Protein AF-A0A142K0N9-F1 (afdb_monomer)

Solvent-accessible surface area (backbone atoms only — not comparable to full-atom values): 7739 Å² total; per-residue (Å²): 98,80,52,58,72,40,58,46,48,75,45,64,72,46,65,74,46,76,48,66,59,37,37,38,30,47,18,29,58,30,83,51,42,83,41,75,79,49,100,89,43,68,45,81,41,68,66,41,74,4,22,41,33,39,35,34,43,23,35,47,34,38,40,32,49,30,38,40,33,43,34,62,45,34,42,38,35,37,26,71,43,26,24,55,34,39,42,28,51,25,39,39,32,45,34,55,46,38,29,43,33,42,88,54,97,81,51,72,62,20,47,71,15,32,38,37,41,31,50,26,38,38,32,59,63,28,28,33,25,68,44,25,39,28,40,33,48,74,48,77,44,77,55,48,76,74,45,60,74,74,41,52,68,49,68,53,70,103

InterPro domains:
  IPR002022 Pectate lyase [PF00544] (8-153)
  IPR002022 Pectate lyase [SM00656] (1-157)
  IPR011050 Pectin lyase fold/virulence factor [SSF51126] (6-157)
  IPR012334 Pectin lyase fold [G3DSA:2.160.20.10] (1-157)
  IPR018082 AmbAllergen [PR00807] (49-70)
  IPR018082 AmbAllergen [PR00807] (129-148)
  IPR018082 AmbAllergen [PR00807] (151-158)
  IPR045032 Pectin lyase family [PTHR31683] (1-156)

Structure (mmCIF, N/CA/C/O backbone):
data_AF-A0A142K0N9-F1
#
_entry.id   AF-A0A142K0N9-F1
#
loop_
_atom_site.group_PDB
_atom_site.id
_atom_site.type_symbol
_atom_site.label_atom_id
_atom_site.label_alt_i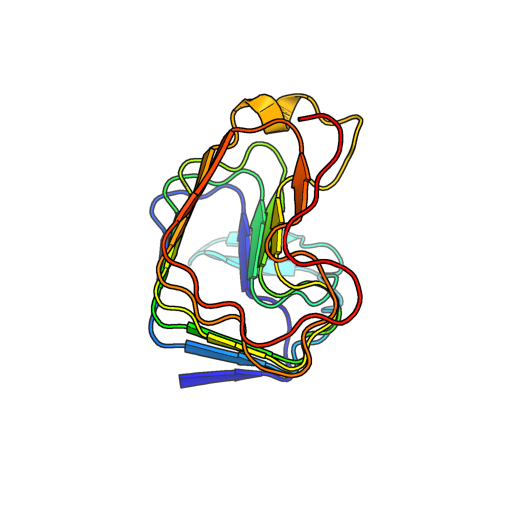d
_atom_site.label_comp_id
_atom_site.label_asym_id
_atom_site.label_entity_id
_atom_site.label_seq_id
_atom_site.pdbx_PDB_ins_code
_atom_site.Cartn_x
_atom_site.Cartn_y
_atom_site.Cartn_z
_atom_site.occupancy
_atom_site.B_iso_or_equiv
_atom_site.auth_seq_id
_atom_site.auth_comp_id
_atom_site.auth_asym_id
_atom_site.auth_atom_id
_atom_site.pdbx_PDB_model_num
ATOM 1 N N . VAL A 1 1 ? -11.331 -15.737 2.247 1.00 93.75 1 VAL A N 1
ATOM 2 C CA . VAL A 1 1 ? -12.390 -15.038 1.467 1.00 93.75 1 VAL A CA 1
ATOM 3 C C . VAL A 1 1 ? -11.737 -14.333 0.285 1.00 93.75 1 VAL A C 1
ATOM 5 O O . VAL A 1 1 ? -10.622 -13.855 0.459 1.00 93.75 1 VAL A O 1
ATOM 8 N N . HIS A 1 2 ? -12.381 -14.304 -0.888 1.00 97.88 2 HIS A N 1
ATOM 9 C CA . HIS A 1 2 ? -11.864 -13.620 -2.081 1.00 97.88 2 HIS A CA 1
ATOM 10 C C . HIS A 1 2 ? -12.636 -12.327 -2.347 1.00 97.88 2 HIS A C 1
ATOM 12 O O . HIS A 1 2 ? -13.864 -12.347 -2.361 1.00 97.88 2 HIS A O 1
ATOM 18 N N . ILE A 1 3 ? -11.912 -11.237 -2.591 1.00 98.19 3 ILE A N 1
ATOM 19 C CA . ILE A 1 3 ? -12.444 -9.968 -3.091 1.00 98.19 3 ILE A CA 1
ATOM 20 C C . ILE A 1 3 ? -11.820 -9.751 -4.469 1.00 98.19 3 ILE A C 1
ATOM 22 O O . ILE A 1 3 ? -10.606 -9.576 -4.576 1.00 98.19 3 ILE A O 1
ATOM 26 N N . ALA A 1 4 ? -12.630 -9.850 -5.524 1.00 98.12 4 ALA A N 1
ATOM 27 C CA . ALA A 1 4 ? -12.131 -9.849 -6.894 1.00 98.12 4 ALA A CA 1
ATOM 28 C C . ALA A 1 4 ? -13.164 -9.369 -7.914 1.00 98.12 4 ALA A C 1
ATOM 30 O O . ALA A 1 4 ? -14.366 -9.423 -7.653 1.00 98.12 4 ALA A O 1
ATOM 31 N N . PHE A 1 5 ? -12.685 -8.927 -9.082 1.00 97.69 5 PHE A N 1
ATOM 32 C CA . PHE A 1 5 ? -13.477 -8.513 -10.255 1.00 97.69 5 PHE A CA 1
ATOM 33 C C . PHE A 1 5 ? -14.421 -7.314 -10.050 1.00 97.69 5 PHE A C 1
ATOM 35 O O . PHE A 1 5 ? -15.088 -6.893 -10.994 1.00 97.69 5 PHE A O 1
ATOM 42 N N . GLY A 1 6 ? -14.467 -6.761 -8.837 1.00 95.00 6 GLY A N 1
ATOM 43 C CA . GLY A 1 6 ? -15.177 -5.537 -8.480 1.00 95.00 6 GLY A CA 1
ATOM 44 C C . GLY A 1 6 ? -14.224 -4.365 -8.251 1.00 95.00 6 GLY A C 1
ATOM 45 O O . GLY A 1 6 ? -13.072 -4.398 -8.679 1.00 95.00 6 GLY A O 1
ATOM 46 N N . CYS A 1 7 ? -14.726 -3.337 -7.570 1.00 94.56 7 CYS A N 1
ATOM 47 C CA . CYS A 1 7 ? -13.975 -2.131 -7.225 1.00 94.56 7 CYS A CA 1
ATOM 48 C C . CYS A 1 7 ? -13.042 -2.348 -6.020 1.00 94.56 7 CYS A C 1
ATOM 50 O O . CYS A 1 7 ? -13.155 -3.341 -5.299 1.00 94.56 7 CYS A O 1
ATOM 52 N N . GLN A 1 8 ? -12.160 -1.376 -5.789 1.00 96.06 8 GLN A N 1
ATOM 53 C CA . GLN A 1 8 ? -11.230 -1.354 -4.658 1.00 96.06 8 GLN A CA 1
ATOM 54 C C . GLN A 1 8 ? -11.913 -1.271 -3.291 1.00 96.06 8 GLN A C 1
ATOM 56 O O . GLN A 1 8 ? -13.039 -0.782 -3.164 1.00 96.06 8 GLN A O 1
ATOM 61 N N . ILE A 1 9 ? -11.190 -1.689 -2.251 1.00 97.50 9 ILE A N 1
ATOM 62 C CA . ILE A 1 9 ? -11.543 -1.377 -0.864 1.00 97.50 9 ILE A CA 1
ATOM 63 C C . ILE A 1 9 ? -11.045 0.039 -0.557 1.00 97.50 9 ILE A C 1
ATOM 65 O O . ILE A 1 9 ? -9.850 0.311 -0.662 1.00 97.50 9 ILE A O 1
ATOM 69 N N . SER A 1 10 ? -11.947 0.935 -0.156 1.00 96.75 10 SER A N 1
ATOM 70 C CA . SER A 1 10 ? -11.607 2.314 0.214 1.00 96.75 10 SER A CA 1
ATOM 71 C C . SER A 1 10 ? -11.743 2.534 1.719 1.00 96.75 10 SER A C 1
ATOM 73 O O . SER A 1 10 ? -12.825 2.375 2.283 1.00 96.75 10 SER A O 1
ATOM 75 N N . ILE A 1 11 ? -10.650 2.952 2.352 1.00 97.62 11 ILE A N 1
ATOM 76 C CA . ILE A 1 11 ? -10.573 3.413 3.738 1.00 97.62 11 ILE A CA 1
ATOM 77 C C . ILE A 1 11 ? -10.370 4.926 3.676 1.00 97.62 11 ILE A C 1
ATOM 79 O O . ILE A 1 11 ? -9.274 5.388 3.372 1.00 97.62 11 ILE A O 1
ATOM 83 N N . GLN A 1 12 ? -11.427 5.705 3.899 1.00 96.00 12 GLN A N 1
ATOM 84 C CA . GLN A 1 12 ? -11.380 7.152 3.688 1.00 96.00 12 GLN A CA 1
ATOM 85 C C . GLN A 1 12 ? -11.949 7.924 4.878 1.00 96.00 12 GLN A C 1
ATOM 87 O O . GLN A 1 12 ? -13.123 7.756 5.205 1.00 96.00 12 GLN A O 1
ATOM 92 N N . PHE A 1 13 ? -11.133 8.809 5.461 1.00 96.31 13 PHE A N 1
ATOM 93 C CA . PHE A 1 13 ? -11.460 9.637 6.631 1.00 96.31 13 PHE A CA 1
ATOM 94 C C . PHE A 1 13 ? -11.962 8.835 7.839 1.00 96.31 13 PHE A C 1
ATOM 96 O O . PHE A 1 13 ? -12.922 9.221 8.508 1.00 96.31 13 PHE A O 1
ATOM 103 N N . VAL A 1 14 ? -11.331 7.691 8.099 1.00 97.12 14 VAL A N 1
ATOM 104 C CA . VAL A 1 14 ? -11.670 6.803 9.217 1.00 97.12 14 VAL A CA 1
ATOM 105 C C . VAL A 1 14 ? -10.420 6.412 9.995 1.00 97.12 14 VAL A C 1
ATOM 107 O O . VAL A 1 14 ? -9.294 6.658 9.569 1.00 97.12 14 VAL A O 1
ATOM 110 N N . GLN A 1 15 ? -10.626 5.790 11.150 1.00 98.56 15 GLN A N 1
ATOM 111 C CA . GLN A 1 15 ? -9.551 5.285 11.991 1.00 98.56 15 GLN A CA 1
ATOM 112 C C . GLN A 1 15 ? -9.909 3.926 12.593 1.00 98.56 15 GLN A C 1
ATOM 114 O O . GLN A 1 15 ? -11.091 3.580 12.662 1.00 98.56 15 GLN A O 1
ATOM 119 N N . ASN A 1 16 ? -8.902 3.199 13.078 1.00 98.62 16 ASN A N 1
ATOM 120 C CA . ASN A 1 16 ? -9.042 1.911 13.768 1.00 98.62 16 ASN A CA 1
ATOM 121 C C . ASN A 1 16 ? -9.610 0.803 12.864 1.00 98.62 16 ASN A C 1
ATOM 123 O O . ASN A 1 16 ? -10.654 0.213 13.156 1.00 98.62 16 ASN A O 1
ATOM 127 N N . VAL A 1 17 ? -8.928 0.519 11.753 1.00 98.81 17 VAL A N 1
ATOM 128 C CA . VAL A 1 17 ? -9.362 -0.498 10.780 1.00 98.81 17 VAL A CA 1
ATOM 129 C C . VAL A 1 17 ? -8.357 -1.639 10.711 1.00 98.81 17 VAL A C 1
ATOM 131 O O . VAL A 1 17 ? -7.160 -1.416 10.549 1.00 98.81 17 VAL A O 1
ATOM 134 N N . ILE A 1 18 ? -8.860 -2.875 10.765 1.00 98.88 18 ILE A N 1
ATOM 135 C CA . ILE A 1 18 ? -8.073 -4.087 10.521 1.00 98.88 18 ILE A CA 1
ATOM 136 C C . ILE A 1 18 ? -8.615 -4.778 9.269 1.00 98.88 18 ILE A C 1
ATOM 138 O O . ILE A 1 18 ? -9.808 -5.079 9.192 1.00 98.88 18 ILE A O 1
ATOM 142 N N . ILE A 1 19 ? -7.740 -5.064 8.306 1.00 98.75 19 ILE A N 1
ATOM 143 C CA . ILE A 1 19 ? -8.026 -5.939 7.165 1.00 98.75 19 ILE A CA 1
ATOM 144 C C . ILE A 1 19 ? -7.139 -7.171 7.295 1.00 98.75 19 ILE A C 1
ATOM 146 O O . ILE A 1 19 ? -5.917 -7.063 7.238 1.00 98.75 19 ILE A O 1
ATOM 150 N N . HIS A 1 20 ? -7.754 -8.343 7.464 1.00 98.75 20 HIS A N 1
ATOM 151 C CA . HIS A 1 20 ? -7.017 -9.571 7.740 1.00 98.75 20 HIS A CA 1
ATOM 152 C C . HIS A 1 20 ? -7.574 -10.797 7.006 1.00 98.75 20 HIS A C 1
ATOM 154 O O . HIS A 1 20 ? -8.789 -10.962 6.887 1.00 98.75 20 HIS A O 1
ATOM 160 N N . GLY A 1 21 ? -6.681 -11.679 6.541 1.00 98.44 21 GLY A N 1
ATOM 161 C CA . GLY A 1 21 ? -7.046 -13.002 6.013 1.00 98.44 21 GLY A CA 1
ATOM 162 C C . GLY A 1 21 ? -7.797 -12.984 4.673 1.00 98.44 21 GLY A C 1
ATOM 163 O O . GLY A 1 21 ? -8.590 -13.890 4.381 1.00 98.44 21 GLY A O 1
ATOM 164 N N . LEU A 1 22 ? -7.596 -11.940 3.859 1.00 98.69 22 LEU A N 1
ATOM 165 C CA . LEU A 1 22 ? -8.261 -11.779 2.563 1.00 98.69 22 LEU A CA 1
ATOM 166 C C . LEU A 1 22 ? -7.349 -12.140 1.387 1.00 98.69 22 LEU A C 1
ATOM 168 O O . LEU A 1 22 ? -6.148 -11.875 1.393 1.00 98.69 22 LEU A O 1
ATOM 172 N N . HIS A 1 23 ? -7.954 -12.682 0.329 1.00 98.81 23 HIS A N 1
ATOM 173 C CA . HIS A 1 23 ? -7.342 -12.780 -0.993 1.00 98.81 23 HIS A CA 1
ATOM 174 C C . HIS A 1 23 ? -7.931 -11.681 -1.884 1.00 98.81 23 HIS A C 1
ATOM 176 O O . HIS A 1 23 ? -9.102 -11.764 -2.255 1.00 98.81 23 HIS A O 1
ATOM 182 N N . ILE A 1 24 ? -7.145 -10.660 -2.222 1.00 98.88 24 ILE A N 1
ATOM 183 C CA . ILE A 1 24 ? -7.591 -9.501 -3.012 1.00 98.88 24 ILE A CA 1
ATOM 184 C C . ILE A 1 24 ? -6.907 -9.553 -4.375 1.00 98.88 24 ILE A C 1
ATOM 186 O O . ILE A 1 24 ? -5.679 -9.524 -4.457 1.00 98.88 24 ILE A O 1
ATOM 190 N N . HIS A 1 25 ? -7.673 -9.694 -5.455 1.00 98.75 25 HIS A N 1
ATOM 191 C CA . HIS A 1 25 ? -7.075 -9.827 -6.781 1.00 98.75 25 HIS A CA 1
ATOM 192 C C . HIS A 1 25 ? -8.009 -9.461 -7.921 1.00 98.75 25 HIS A C 1
ATOM 194 O O . HIS A 1 25 ? -9.220 -9.492 -7.764 1.00 98.75 25 HIS A O 1
ATOM 200 N N . ASP A 1 26 ? -7.454 -9.165 -9.096 1.00 98.69 26 ASP A N 1
ATOM 201 C CA . ASP A 1 26 ? -8.245 -8.869 -10.298 1.00 98.69 26 ASP A CA 1
ATOM 202 C C . ASP A 1 26 ? -9.228 -7.701 -10.098 1.00 98.69 26 ASP A C 1
ATOM 204 O O . ASP A 1 26 ? -10.286 -7.659 -10.732 1.00 98.69 26 ASP A O 1
ATOM 208 N N . ILE A 1 27 ? -8.883 -6.761 -9.212 1.00 98.56 27 ILE A N 1
ATOM 209 C CA . ILE A 1 27 ? -9.669 -5.553 -8.955 1.00 98.56 27 ILE A CA 1
ATOM 210 C C . ILE A 1 27 ? -9.685 -4.673 -10.202 1.00 98.56 27 ILE A C 1
ATOM 212 O O . ILE A 1 27 ? -8.722 -4.637 -10.973 1.00 98.56 27 ILE A O 1
ATOM 216 N N . LYS A 1 28 ? -10.820 -4.013 -10.432 1.00 98.06 28 LYS A N 1
ATOM 217 C CA . LYS A 1 28 ? -11.086 -3.173 -11.597 1.00 98.06 28 LYS A CA 1
ATOM 218 C C . LYS A 1 28 ? -11.442 -1.746 -11.171 1.00 98.06 28 LYS A C 1
ATOM 220 O O . LYS A 1 28 ? -11.954 -1.554 -10.066 1.00 98.06 28 LYS A O 1
ATOM 225 N N . PRO A 1 29 ? -11.225 -0.751 -12.049 1.00 97.31 29 PRO A N 1
ATOM 226 C CA . PRO A 1 29 ? -11.686 0.610 -11.808 1.00 97.31 29 PRO A CA 1
ATOM 227 C C . PRO A 1 29 ? -13.208 0.643 -11.628 1.00 97.31 29 PRO A C 1
ATOM 229 O O . PRO A 1 29 ? -13.948 0.072 -12.434 1.00 97.31 29 PRO A O 1
ATOM 232 N N . GLY A 1 30 ? -13.683 1.330 -10.593 1.00 94.75 30 GLY A N 1
ATOM 233 C CA . GLY A 1 30 ? -15.104 1.569 -10.359 1.00 94.75 30 GLY A CA 1
ATOM 234 C C . GLY A 1 30 ? -15.542 2.922 -10.902 1.00 94.75 30 GLY A C 1
ATOM 235 O O . GLY A 1 30 ? -14.830 3.903 -10.737 1.00 94.75 30 GLY A O 1
ATOM 236 N N . ASN A 1 31 ? -16.738 3.024 -11.486 1.00 94.69 31 ASN A N 1
ATOM 237 C CA . ASN A 1 31 ? -17.245 4.297 -12.030 1.00 94.69 31 ASN A CA 1
ATOM 238 C C . ASN A 1 31 ? -17.599 5.352 -10.959 1.00 94.69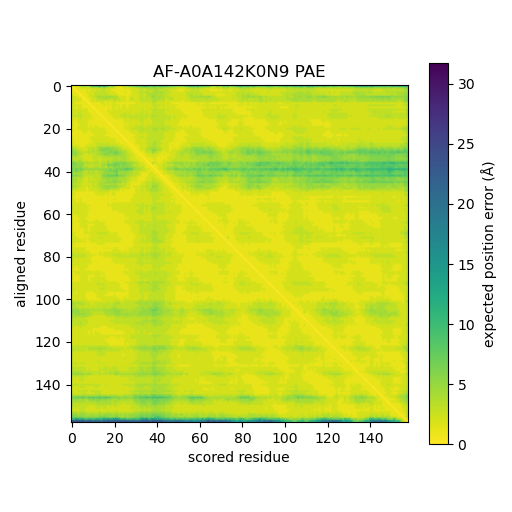 31 ASN A C 1
ATOM 240 O O . ASN A 1 31 ? -17.870 6.499 -11.308 1.00 94.69 31 ASN A O 1
ATOM 244 N N . GLY A 1 32 ? -17.603 4.981 -9.676 1.00 93.00 32 GLY A N 1
ATOM 245 C CA . GLY A 1 32 ? -18.066 5.846 -8.592 1.00 93.00 32 GLY A CA 1
ATOM 246 C C . GLY A 1 32 ? -19.590 6.014 -8.587 1.00 93.00 32 GLY A C 1
ATOM 247 O O . GLY A 1 32 ? -20.328 5.142 -9.048 1.00 93.00 32 GLY A O 1
ATOM 248 N N . GLY A 1 33 ? -20.059 7.138 -8.050 1.00 94.50 33 GLY A N 1
ATOM 249 C CA . GLY A 1 33 ? -21.472 7.483 -7.903 1.00 94.50 33 GLY A CA 1
ATOM 250 C C . GLY A 1 33 ? -21.903 7.613 -6.442 1.00 94.50 33 GLY A C 1
ATOM 251 O O . GLY A 1 33 ? -21.079 7.762 -5.541 1.00 94.50 33 GLY A O 1
ATOM 252 N N . MET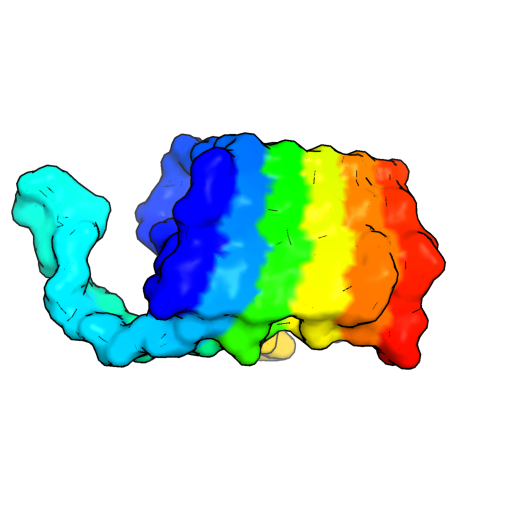 A 1 34 ? -23.216 7.572 -6.205 1.00 95.88 34 MET A N 1
ATOM 253 C CA . MET A 1 34 ? -23.769 7.577 -4.849 1.00 95.88 34 MET A CA 1
ATOM 254 C C . MET A 1 34 ? -23.608 6.193 -4.222 1.00 95.88 34 MET A C 1
ATOM 256 O O . MET A 1 34 ? -24.304 5.250 -4.596 1.00 95.88 34 MET A O 1
ATOM 260 N N . ILE A 1 35 ? -22.691 6.077 -3.264 1.00 94.25 35 ILE A N 1
ATOM 261 C CA . ILE A 1 35 ? -22.353 4.820 -2.598 1.00 94.25 35 ILE A CA 1
ATOM 262 C C . ILE A 1 35 ? -22.700 4.938 -1.120 1.00 94.25 35 ILE A C 1
ATOM 264 O O . ILE A 1 35 ? -22.379 5.925 -0.458 1.00 94.25 35 ILE A O 1
ATOM 268 N N . ARG A 1 36 ? -23.365 3.911 -0.593 1.00 93.75 36 ARG A N 1
ATOM 269 C CA . ARG A 1 36 ? -23.646 3.814 0.836 1.00 93.75 36 ARG A CA 1
ATOM 270 C C . ARG A 1 36 ? -22.342 3.577 1.591 1.00 93.75 36 ARG A C 1
ATOM 272 O O . ARG A 1 36 ? -21.720 2.539 1.397 1.00 93.75 36 ARG A O 1
ATOM 279 N N . ASP A 1 37 ? -21.957 4.504 2.456 1.00 89.31 37 ASP A N 1
ATOM 280 C CA . ASP A 1 37 ? -20.734 4.404 3.268 1.00 89.31 37 ASP A CA 1
ATOM 281 C C . ASP A 1 37 ? -21.023 4.206 4.766 1.00 89.31 37 ASP A C 1
ATOM 283 O O . ASP A 1 37 ? -20.118 3.914 5.542 1.00 89.31 37 ASP A O 1
ATOM 287 N N . SER A 1 38 ? -22.292 4.284 5.182 1.00 89.56 38 SER A N 1
ATOM 288 C CA . SER A 1 38 ? -22.729 3.880 6.518 1.00 89.56 38 SER A CA 1
ATOM 289 C C . SER A 1 38 ? -24.170 3.364 6.521 1.00 89.56 38 SER A C 1
ATOM 291 O O . SER A 1 38 ? -24.890 3.386 5.519 1.00 89.56 38 SER A O 1
ATOM 293 N N . LEU A 1 39 ? -24.657 2.927 7.685 1.00 92.81 39 LEU A N 1
ATOM 294 C CA . LEU A 1 39 ? -26.036 2.462 7.833 1.00 92.81 39 LEU A CA 1
ATOM 295 C C . LEU A 1 39 ? -27.086 3.520 7.463 1.00 92.81 39 LEU A C 1
ATOM 297 O O . LEU A 1 39 ? -28.219 3.143 7.177 1.00 92.81 39 LEU A O 1
ATOM 301 N N . ARG A 1 40 ? -26.754 4.813 7.458 1.00 94.25 40 ARG A N 1
ATOM 302 C CA . ARG A 1 40 ? -27.733 5.885 7.208 1.00 94.25 40 ARG A CA 1
ATOM 303 C C . ARG A 1 40 ? -27.271 6.938 6.205 1.00 94.25 40 ARG A C 1
ATOM 305 O O . ARG A 1 40 ? -27.999 7.899 5.989 1.00 94.25 40 ARG A O 1
ATOM 312 N N . HIS A 1 41 ? -26.101 6.768 5.597 1.00 93.25 41 HIS A N 1
ATOM 313 C CA . HIS A 1 41 ? -25.508 7.775 4.724 1.00 93.25 41 HIS A CA 1
ATOM 314 C C . HIS A 1 41 ? -25.077 7.182 3.381 1.00 93.25 41 HIS A C 1
ATOM 316 O O . HIS A 1 41 ? -24.595 6.048 3.306 1.00 93.25 41 HIS A O 1
ATOM 322 N N . TYR A 1 42 ? -25.275 7.982 2.333 1.00 94.88 42 TYR A N 1
ATOM 323 C CA . TYR A 1 42 ? -24.725 7.771 1.003 1.00 94.88 42 TYR A CA 1
ATOM 324 C C . TYR A 1 42 ? -23.824 8.957 0.683 1.00 94.88 42 TYR A C 1
ATOM 326 O O . TYR A 1 42 ? -24.289 10.095 0.663 1.00 94.88 42 TYR A O 1
ATOM 334 N N . GLY A 1 43 ? -22.557 8.678 0.415 1.00 91.94 43 GLY A N 1
ATOM 335 C CA . GLY A 1 43 ? -21.595 9.661 -0.055 1.00 91.94 43 GLY A CA 1
ATOM 336 C C . GLY A 1 43 ? -21.423 9.561 -1.564 1.00 91.94 43 GLY A C 1
ATOM 337 O O . GLY A 1 43 ? -21.476 8.470 -2.139 1.00 91.94 43 GLY A O 1
ATOM 338 N N . PHE A 1 44 ? -21.184 10.696 -2.214 1.00 93.31 44 PHE A N 1
ATOM 339 C CA . PHE A 1 44 ? -20.687 10.680 -3.583 1.00 93.31 44 PHE A CA 1
ATOM 340 C C . PHE A 1 44 ? -19.222 10.230 -3.581 1.00 93.31 44 PHE A C 1
ATOM 342 O O . PHE A 1 44 ? -18.401 10.784 -2.849 1.00 93.31 44 PHE A O 1
ATOM 349 N N . ARG A 1 45 ? -18.890 9.232 -4.402 1.00 92.88 45 ARG A N 1
ATOM 350 C CA . ARG A 1 45 ? -17.519 8.762 -4.627 1.00 92.88 45 ARG A CA 1
ATOM 351 C C . ARG A 1 45 ? -17.158 8.957 -6.092 1.00 92.88 45 ARG A C 1
ATOM 353 O O . ARG A 1 45 ? -17.966 8.675 -6.975 1.00 92.88 45 ARG A O 1
ATOM 360 N N . THR A 1 46 ? -15.953 9.448 -6.352 1.00 92.75 46 THR A N 1
ATOM 361 C CA . THR A 1 46 ? -15.428 9.577 -7.715 1.00 92.75 46 THR A CA 1
ATOM 362 C C . THR A 1 46 ? -15.070 8.210 -8.292 1.00 92.75 46 THR A C 1
ATOM 364 O O . THR A 1 46 ? -15.152 7.185 -7.610 1.00 92.75 46 THR A O 1
ATOM 367 N N . LYS A 1 47 ? -14.672 8.199 -9.567 1.00 94.19 47 LYS A N 1
ATOM 368 C CA . LYS A 1 47 ? -14.070 7.022 -10.186 1.00 94.19 47 LYS A CA 1
ATOM 369 C C . LYS A 1 47 ? -12.890 6.544 -9.333 1.00 94.19 47 LYS A C 1
ATOM 371 O O . LYS A 1 47 ? -12.120 7.365 -8.842 1.00 94.19 47 LYS A O 1
ATOM 376 N N . SER A 1 48 ? -12.797 5.233 -9.164 1.00 94.56 48 SER A N 1
ATOM 377 C CA . SER A 1 48 ? -11.714 4.570 -8.452 1.00 94.56 48 SER A CA 1
ATOM 378 C C . SER A 1 48 ? -10.700 4.035 -9.468 1.00 94.56 48 SER A C 1
ATOM 380 O O . SER A 1 48 ? -11.104 3.568 -10.539 1.00 94.56 48 SER A O 1
ATOM 382 N N . ASP A 1 49 ? -9.409 4.090 -9.149 1.00 95.44 49 ASP A N 1
ATOM 383 C CA . ASP A 1 49 ? -8.333 3.682 -10.065 1.00 95.44 49 ASP A CA 1
ATOM 384 C C . ASP A 1 49 ? -8.219 2.155 -10.182 1.00 95.44 49 ASP A C 1
ATOM 386 O O . ASP A 1 49 ? -7.839 1.621 -11.224 1.00 95.44 49 ASP A O 1
ATOM 390 N N . GLY A 1 50 ? -8.709 1.437 -9.168 1.00 97.44 50 GLY A N 1
ATOM 391 C CA . GLY A 1 50 ? -8.754 -0.021 -9.137 1.00 97.44 50 GLY A CA 1
ATOM 392 C C . GLY A 1 50 ? -7.593 -0.636 -8.364 1.00 97.44 50 GLY A C 1
ATOM 393 O O . GLY A 1 50 ? -7.107 -1.707 -8.745 1.00 97.44 50 GLY A O 1
ATOM 394 N N . ASP A 1 51 ? -7.187 0.027 -7.281 1.00 98.38 51 ASP A N 1
ATOM 395 C CA . ASP A 1 51 ? -6.238 -0.507 -6.304 1.00 98.38 51 ASP A CA 1
ATOM 396 C C . ASP A 1 51 ? -6.806 -1.724 -5.572 1.00 98.38 51 ASP A C 1
ATOM 398 O O . ASP A 1 51 ? -8.016 -1.909 -5.493 1.00 98.38 51 ASP A O 1
ATOM 402 N N . GLY A 1 52 ? -5.969 -2.538 -4.939 1.00 98.56 52 GLY A N 1
ATOM 403 C CA . GLY A 1 52 ? -6.475 -3.526 -3.982 1.00 98.56 52 GLY A CA 1
ATOM 404 C C . GLY A 1 52 ? -7.148 -2.857 -2.774 1.00 98.56 52 GLY A C 1
ATOM 405 O O . GLY A 1 52 ? -8.328 -3.084 -2.484 1.00 98.56 52 GLY A O 1
ATOM 406 N N . ILE A 1 53 ? -6.382 -2.020 -2.074 1.00 98.81 53 ILE A N 1
ATOM 407 C CA . ILE A 1 53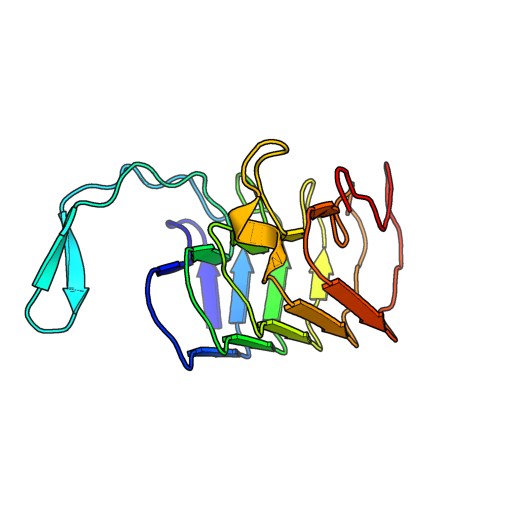 ? -6.791 -1.244 -0.901 1.00 98.81 53 ILE A CA 1
ATOM 408 C C . ILE A 1 53 ? -6.265 0.185 -1.065 1.00 98.81 53 ILE A C 1
ATOM 410 O O . ILE A 1 53 ? -5.076 0.383 -1.290 1.00 98.81 53 ILE A O 1
ATOM 414 N N . SER A 1 54 ? -7.132 1.181 -0.905 1.00 98.50 54 SER A N 1
ATOM 415 C CA . SER A 1 54 ? -6.752 2.596 -0.905 1.00 98.50 54 SER A CA 1
ATOM 416 C C . SER A 1 54 ? -7.099 3.245 0.430 1.00 98.50 54 SER A C 1
ATOM 418 O O . SER A 1 54 ? -8.237 3.151 0.898 1.00 98.50 54 SER A O 1
ATOM 420 N N . ILE A 1 55 ? -6.100 3.872 1.046 1.00 98.75 55 ILE A N 1
ATOM 421 C CA . ILE A 1 55 ? -6.140 4.528 2.351 1.00 98.75 55 ILE A CA 1
ATOM 422 C C . ILE A 1 55 ? -5.976 6.033 2.127 1.00 98.75 55 ILE A C 1
ATOM 424 O O . ILE A 1 55 ? -4.945 6.502 1.647 1.00 98.75 55 ILE A O 1
ATOM 428 N N . TYR A 1 56 ? -7.004 6.796 2.481 1.00 98.06 56 TYR A N 1
ATOM 429 C CA . TYR A 1 56 ? -7.085 8.230 2.228 1.00 98.06 56 TYR A CA 1
ATOM 430 C C . TYR A 1 56 ? -7.398 8.972 3.527 1.00 98.06 56 TYR A C 1
ATOM 432 O O . TYR A 1 56 ? -8.461 8.759 4.121 1.00 98.06 56 TYR A O 1
ATOM 440 N N . GLY A 1 57 ? -6.494 9.852 3.969 1.00 98.38 57 GLY A N 1
ATOM 441 C CA . GLY A 1 57 ? -6.645 10.648 5.194 1.00 98.38 57 GLY A CA 1
ATOM 442 C C . GLY A 1 57 ? -7.127 9.857 6.405 1.00 98.38 57 GLY A C 1
ATOM 443 O O . GLY A 1 57 ? -8.066 10.282 7.074 1.00 98.38 57 GLY A O 1
ATOM 444 N N . SER A 1 58 ? -6.552 8.673 6.625 1.00 98.69 58 SER A N 1
ATOM 445 C CA . SER A 1 58 ? -6.984 7.725 7.659 1.00 98.69 58 SER A CA 1
ATOM 446 C C . SER A 1 58 ? -5.827 7.321 8.578 1.00 98.69 58 SER A C 1
ATOM 448 O O . SER A 1 58 ? -4.666 7.362 8.167 1.00 98.69 58 SER A O 1
ATOM 450 N N . SER A 1 59 ? -6.131 6.924 9.818 1.00 98.81 59 SER A N 1
ATOM 451 C CA . SER A 1 59 ? -5.120 6.541 10.817 1.00 98.81 59 SER A CA 1
ATOM 452 C C . SER A 1 59 ? -5.395 5.196 11.482 1.00 98.81 59 SER A C 1
ATOM 454 O O . SER A 1 59 ? -6.513 4.690 11.443 1.00 98.81 59 SER A O 1
ATOM 456 N N . ASP A 1 60 ? -4.378 4.615 12.119 1.00 98.81 60 ASP A N 1
ATOM 457 C CA . ASP A 1 60 ? -4.513 3.398 12.932 1.00 98.81 60 ASP A CA 1
ATOM 458 C C . ASP A 1 60 ? -5.061 2.221 12.109 1.00 98.81 60 ASP A C 1
ATOM 460 O O . ASP A 1 60 ? -6.136 1.669 12.373 1.00 98.81 60 ASP A O 1
ATOM 464 N N . ILE A 1 61 ? -4.321 1.877 11.052 1.00 98.94 61 ILE A N 1
ATOM 465 C CA . ILE A 1 61 ? -4.706 0.861 10.070 1.00 98.94 61 ILE A CA 1
ATOM 466 C C . ILE A 1 61 ? -3.744 -0.323 10.141 1.00 98.94 61 ILE A C 1
ATOM 468 O O . ILE A 1 61 ? -2.526 -0.151 10.067 1.00 98.94 61 ILE A O 1
ATOM 472 N N . TRP A 1 62 ? -4.285 -1.537 10.215 1.00 98.94 62 TRP A N 1
ATOM 473 C CA . TRP A 1 62 ? -3.498 -2.766 10.171 1.00 98.94 62 TRP A CA 1
ATOM 474 C C . TRP A 1 62 ? -3.975 -3.683 9.045 1.00 98.94 62 TRP A C 1
ATOM 476 O O . TRP A 1 62 ? -5.113 -4.150 9.042 1.00 98.94 62 TRP A O 1
ATOM 486 N N . ILE A 1 63 ? -3.098 -3.935 8.077 1.00 98.94 63 ILE A N 1
ATOM 487 C CA . ILE A 1 63 ? -3.327 -4.882 6.985 1.00 98.94 63 ILE A CA 1
ATOM 488 C C . ILE A 1 63 ? -2.427 -6.086 7.232 1.00 98.94 63 ILE A C 1
ATOM 490 O O . ILE A 1 63 ? -1.205 -5.951 7.238 1.00 98.94 63 ILE A O 1
ATOM 494 N N . ASP A 1 64 ? -3.026 -7.254 7.452 1.00 98.94 64 ASP A N 1
ATOM 495 C CA . ASP A 1 64 ? -2.299 -8.418 7.952 1.00 98.94 64 ASP A CA 1
ATOM 496 C C . ASP A 1 64 ? -2.723 -9.735 7.294 1.00 98.94 64 ASP A C 1
ATOM 498 O O . ASP A 1 64 ? -3.901 -9.944 7.015 1.00 98.94 64 ASP A O 1
ATOM 502 N N . HIS A 1 65 ? -1.780 -10.646 7.033 1.00 98.81 65 HIS A N 1
ATOM 503 C CA . HIS A 1 65 ? -2.063 -11.969 6.441 1.00 98.81 65 HIS A CA 1
ATOM 504 C C . HIS A 1 65 ? -2.957 -11.923 5.185 1.00 98.81 65 HIS A C 1
ATOM 506 O O . HIS A 1 65 ? -3.805 -12.792 4.956 1.00 98.81 65 HIS A O 1
ATOM 512 N N . CYS A 1 66 ? -2.791 -10.895 4.354 1.00 98.88 66 CYS A N 1
ATOM 513 C CA . CYS A 1 66 ? -3.517 -10.767 3.097 1.00 98.88 66 CYS A CA 1
ATOM 514 C C . CYS A 1 66 ? -2.674 -11.287 1.929 1.00 98.88 66 CYS A C 1
ATOM 516 O O . CYS A 1 66 ? -1.453 -11.175 1.912 1.00 98.88 66 CYS A O 1
ATOM 518 N N . SER A 1 67 ? -3.327 -11.861 0.923 1.00 98.88 67 SER A N 1
ATOM 519 C CA . SER A 1 67 ? -2.693 -12.267 -0.334 1.00 98.88 67 SER A CA 1
ATOM 520 C C . SER A 1 67 ? -3.203 -11.390 -1.466 1.00 98.88 67 SER A C 1
ATOM 522 O O . SER A 1 67 ? -4.405 -11.388 -1.731 1.00 98.88 67 SER A O 1
ATOM 524 N N . MET A 1 68 ? -2.313 -10.673 -2.154 1.00 98.81 68 MET A N 1
ATOM 525 C CA . MET A 1 68 ? -2.704 -9.661 -3.139 1.00 98.81 68 MET A CA 1
ATOM 526 C C . MET A 1 68 ? -1.968 -9.814 -4.476 1.00 98.81 68 MET A C 1
ATOM 528 O O . MET A 1 68 ? -0.774 -10.123 -4.507 1.00 98.81 68 MET A O 1
ATOM 532 N N . ARG A 1 69 ? -2.685 -9.636 -5.596 1.00 98.75 69 ARG A N 1
ATOM 533 C CA . ARG A 1 69 ? -2.120 -9.718 -6.960 1.00 98.75 69 ARG A CA 1
ATOM 534 C C . ARG A 1 69 ? -3.004 -9.059 -8.020 1.00 98.75 69 ARG A C 1
ATOM 536 O O . ARG A 1 69 ? -4.217 -9.037 -7.859 1.00 98.75 69 ARG A O 1
ATOM 543 N N . ASN A 1 70 ? -2.420 -8.698 -9.161 1.00 98.44 70 ASN A N 1
ATOM 544 C CA . ASN A 1 70 ? -3.131 -8.383 -10.408 1.00 98.44 70 ASN A CA 1
ATOM 545 C C . ASN A 1 70 ? -4.316 -7.403 -10.260 1.00 98.44 70 ASN A C 1
ATOM 547 O O . ASN A 1 70 ? -5.398 -7.661 -10.784 1.00 98.44 70 ASN A O 1
ATOM 551 N N . CYS A 1 71 ? -4.145 -6.322 -9.498 1.00 98.56 71 CYS A N 1
ATOM 552 C CA . CYS A 1 71 ? -5.125 -5.227 -9.470 1.00 98.56 71 CYS A CA 1
ATOM 553 C C . CYS A 1 71 ? -4.940 -4.323 -10.702 1.00 98.56 71 CYS A C 1
ATOM 555 O O . CYS A 1 71 ? -4.003 -4.525 -11.477 1.00 98.56 71 CYS A O 1
ATOM 557 N N . ALA A 1 72 ? -5.852 -3.382 -10.941 1.00 98.38 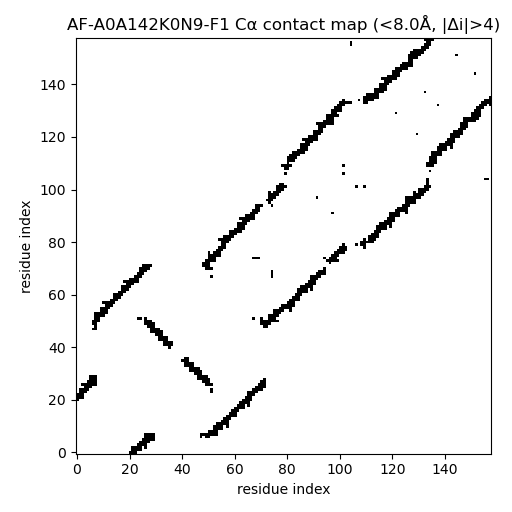72 ALA A N 1
ATOM 558 C CA . ALA A 1 72 ? -5.763 -2.531 -12.127 1.00 98.38 72 ALA A CA 1
ATOM 559 C C . ALA A 1 72 ? -4.673 -1.458 -12.000 1.00 98.38 72 ALA A C 1
ATOM 561 O O . ALA A 1 72 ? -4.011 -1.186 -13.000 1.00 98.38 72 ALA A O 1
ATOM 562 N N . ASP A 1 73 ? -4.485 -0.909 -10.794 1.00 98.31 73 ASP A N 1
ATOM 563 C CA . ASP A 1 73 ? -3.440 0.075 -10.484 1.00 98.31 73 ASP A CA 1
ATOM 564 C C . ASP A 1 73 ? -2.544 -0.401 -9.324 1.00 98.31 73 ASP A C 1
ATOM 566 O O . ASP A 1 73 ? -1.774 -1.339 -9.530 1.00 98.31 73 ASP A O 1
ATOM 570 N N . GLY A 1 74 ? -2.641 0.154 -8.111 1.00 98.44 74 GLY A N 1
ATOM 571 C CA . GLY A 1 74 ? -1.864 -0.266 -6.938 1.00 98.44 74 GLY A CA 1
ATOM 572 C C . GLY A 1 74 ? -2.346 -1.572 -6.283 1.00 98.44 74 GLY A C 1
ATOM 573 O O . GLY A 1 74 ? -3.470 -2.028 -6.509 1.00 98.44 74 GLY A O 1
ATOM 574 N N . LEU A 1 75 ? -1.539 -2.214 -5.422 1.00 98.81 75 LEU A N 1
ATOM 575 C CA . LEU A 1 75 ? -2.101 -3.174 -4.450 1.00 98.81 75 LEU A CA 1
ATOM 576 C C . LEU A 1 75 ? -2.545 -2.453 -3.182 1.00 98.81 75 LEU A C 1
ATOM 578 O O . LEU A 1 75 ? -3.684 -2.646 -2.762 1.00 98.81 75 LEU A O 1
ATOM 582 N N . ILE A 1 76 ? -1.667 -1.650 -2.577 1.00 98.88 76 ILE A N 1
ATOM 583 C CA . ILE A 1 76 ? -1.995 -0.843 -1.398 1.00 98.88 76 ILE A CA 1
ATOM 584 C C . ILE A 1 76 ? -1.441 0.566 -1.572 1.00 98.88 76 ILE A C 1
ATOM 586 O O . ILE A 1 76 ? -0.223 0.753 -1.593 1.00 98.88 76 ILE A O 1
ATOM 590 N N . ASP A 1 77 ? -2.342 1.540 -1.574 1.00 98.69 77 ASP A N 1
ATOM 591 C CA . ASP A 1 77 ? -2.003 2.953 -1.690 1.00 98.69 77 ASP A CA 1
ATOM 592 C C . ASP A 1 77 ? -2.420 3.702 -0.421 1.00 98.69 77 ASP A C 1
ATOM 594 O O . ASP A 1 77 ? -3.543 3.548 0.058 1.00 98.69 77 ASP A O 1
ATOM 598 N N . ALA A 1 78 ? -1.515 4.506 0.140 1.00 98.69 78 ALA A N 1
ATOM 599 C CA . ALA A 1 78 ? -1.775 5.360 1.296 1.00 98.69 78 ALA A CA 1
ATOM 600 C C . ALA A 1 78 ? -1.366 6.802 0.998 1.00 98.69 78 ALA A C 1
ATOM 602 O O . ALA A 1 78 ? -0.210 7.074 0.668 1.00 98.69 78 ALA A O 1
ATOM 603 N N . ILE A 1 79 ? -2.318 7.728 1.105 1.00 98.19 79 ILE A N 1
ATOM 604 C CA . ILE A 1 79 ? -2.142 9.131 0.711 1.00 98.19 79 ILE A CA 1
ATOM 605 C C . ILE A 1 79 ? -2.867 10.082 1.664 1.00 98.19 79 ILE A C 1
ATOM 607 O O . ILE A 1 79 ? -3.647 9.660 2.524 1.00 98.19 79 ILE A O 1
ATOM 611 N N . GLU A 1 80 ? -2.651 11.379 1.461 1.00 97.50 80 GLU A N 1
ATOM 612 C CA . GLU A 1 80 ? -3.461 12.459 2.032 1.00 97.50 80 GLU A CA 1
ATOM 613 C C . GLU A 1 80 ? -3.399 12.497 3.554 1.00 97.50 80 GLU A C 1
ATOM 615 O O . GLU A 1 80 ? -4.417 12.521 4.238 1.00 97.50 80 GLU A O 1
ATOM 620 N N . ALA A 1 81 ? -2.170 12.512 4.074 1.00 97.88 81 ALA A N 1
ATOM 621 C CA . ALA A 1 81 ? -1.849 12.523 5.496 1.00 97.88 81 ALA A CA 1
ATOM 622 C C . ALA A 1 81 ? -2.310 11.262 6.249 1.00 97.88 81 ALA A C 1
ATOM 624 O O . ALA A 1 81 ? -2.484 11.287 7.468 1.00 97.88 81 ALA A O 1
ATOM 625 N N . SER A 1 82 ? -2.491 10.140 5.544 1.00 98.69 82 SER A N 1
ATOM 626 C CA . SER A 1 82 ? -2.693 8.852 6.212 1.00 98.69 82 SER A CA 1
ATOM 627 C C . SER A 1 82 ? -1.458 8.478 7.035 1.00 98.69 82 SER A C 1
ATOM 629 O O . SER A 1 82 ? -0.332 8.697 6.596 1.00 98.69 82 SER A O 1
ATOM 631 N N . THR A 1 83 ? -1.640 7.929 8.236 1.00 98.81 83 THR A N 1
ATOM 632 C CA . THR A 1 83 ? -0.524 7.658 9.159 1.00 98.81 83 THR A CA 1
ATOM 633 C C . THR A 1 83 ? -0.832 6.519 10.131 1.00 98.81 83 THR A C 1
ATOM 635 O O . THR A 1 83 ? -1.953 6.024 10.167 1.00 98.81 83 THR A O 1
ATOM 638 N N . ALA A 1 84 ? 0.157 6.082 10.912 1.00 98.81 84 ALA A N 1
ATOM 639 C CA . ALA A 1 84 ? 0.043 4.949 11.833 1.00 98.81 84 ALA A CA 1
ATOM 640 C C . ALA A 1 84 ? -0.489 3.680 11.136 1.00 98.81 84 ALA A C 1
ATOM 642 O O . ALA A 1 84 ? -1.488 3.083 11.542 1.00 98.81 84 ALA A O 1
ATOM 643 N N . ILE A 1 85 ? 0.179 3.286 10.048 1.00 98.94 85 ILE A N 1
ATOM 644 C CA . ILE A 1 85 ? -0.195 2.122 9.236 1.00 98.94 85 ILE A CA 1
ATOM 645 C C . ILE A 1 85 ? 0.812 0.993 9.461 1.00 98.94 85 ILE A C 1
ATOM 647 O O . ILE A 1 85 ? 2.022 1.209 9.416 1.00 98.94 85 ILE A O 1
ATOM 651 N N . THR A 1 86 ? 0.326 -0.231 9.650 1.00 98.94 86 THR A N 1
ATOM 652 C CA . THR A 1 86 ? 1.155 -1.445 9.615 1.00 98.94 86 THR A CA 1
ATOM 653 C C . THR A 1 86 ? 0.663 -2.382 8.520 1.00 98.94 86 THR A C 1
ATOM 655 O O . THR A 1 86 ? -0.517 -2.721 8.473 1.00 98.94 86 THR A O 1
ATOM 658 N N . ILE A 1 87 ? 1.575 -2.818 7.653 1.00 98.94 87 ILE A N 1
ATOM 659 C CA . ILE A 1 87 ? 1.342 -3.847 6.637 1.00 98.94 87 ILE A CA 1
ATOM 660 C C . ILE A 1 87 ? 2.251 -5.023 6.974 1.00 98.94 87 ILE A C 1
ATOM 662 O O . ILE A 1 87 ? 3.478 -4.909 6.859 1.00 98.94 87 ILE A O 1
ATOM 666 N N . SER A 1 88 ? 1.661 -6.134 7.416 1.00 98.94 88 SER A N 1
ATOM 667 C CA . SER A 1 88 ? 2.421 -7.281 7.905 1.00 98.94 88 SER A CA 1
ATOM 668 C C . SER A 1 88 ? 1.958 -8.643 7.419 1.00 98.94 88 SER A C 1
ATOM 670 O O . SER A 1 88 ? 0.791 -8.841 7.100 1.00 98.94 88 SER A O 1
ATOM 672 N N . ASN A 1 89 ? 2.880 -9.609 7.368 1.00 98.88 89 ASN A N 1
ATOM 673 C CA . ASN A 1 89 ? 2.592 -11.015 7.040 1.00 98.88 89 ASN A CA 1
ATOM 674 C C . ASN A 1 89 ? 1.812 -11.219 5.726 1.00 98.88 89 ASN A C 1
ATOM 676 O O . ASN A 1 89 ? 1.154 -12.242 5.536 1.00 98.88 89 ASN A O 1
ATOM 680 N N . CYS A 1 90 ? 1.831 -10.242 4.819 1.00 98.94 90 CYS A N 1
ATOM 681 C CA . CYS A 1 90 ? 1.108 -10.316 3.561 1.00 98.94 90 CYS A CA 1
ATOM 682 C C . CYS A 1 90 ? 1.967 -10.984 2.488 1.00 98.94 90 CYS A C 1
ATOM 684 O O . CYS A 1 90 ? 3.195 -10.958 2.537 1.00 98.94 90 CYS A O 1
ATOM 686 N N . HIS A 1 91 ? 1.312 -11.554 1.481 1.00 98.88 91 HIS A N 1
ATOM 687 C CA . HIS A 1 91 ? 1.959 -12.108 0.300 1.00 98.88 91 HIS A CA 1
ATOM 688 C C . HIS A 1 91 ? 1.541 -11.324 -0.945 1.00 98.88 91 HIS A C 1
ATOM 690 O O . HIS A 1 91 ? 0.368 -11.305 -1.327 1.00 98.88 91 HIS A O 1
ATOM 696 N N . PHE A 1 92 ? 2.523 -10.711 -1.600 1.00 98.88 92 PHE A N 1
ATOM 697 C CA . PHE A 1 92 ? 2.349 -9.918 -2.812 1.00 98.88 92 PHE A CA 1
ATOM 698 C C . PHE A 1 92 ? 2.990 -10.642 -3.995 1.00 98.88 92 PHE A C 1
ATOM 700 O O . PHE A 1 92 ? 4.127 -11.097 -3.898 1.00 98.88 92 PHE A O 1
ATOM 707 N N . ALA A 1 93 ? 2.294 -10.762 -5.126 1.00 98.62 93 ALA A N 1
ATOM 708 C CA . ALA A 1 93 ? 2.855 -11.410 -6.316 1.00 98.62 93 ALA A CA 1
ATOM 709 C C . ALA A 1 93 ? 2.184 -10.937 -7.610 1.00 98.62 93 ALA A C 1
ATOM 711 O O . ALA A 1 93 ? 1.028 -10.527 -7.587 1.00 98.62 93 ALA A O 1
ATOM 712 N N . ARG A 1 94 ? 2.864 -11.112 -8.755 1.00 98.44 94 ARG A N 1
ATOM 713 C CA . ARG A 1 94 ? 2.330 -10.851 -10.113 1.00 98.44 94 ARG A CA 1
ATOM 714 C C . ARG A 1 94 ? 1.616 -9.498 -10.220 1.00 98.44 94 ARG A C 1
ATOM 716 O O . ARG A 1 94 ? 0.403 -9.452 -10.429 1.00 98.44 94 ARG A O 1
ATOM 723 N N . HIS A 1 95 ? 2.360 -8.419 -10.015 1.00 98.69 95 HIS A N 1
ATOM 724 C CA . HIS A 1 95 ? 1.810 -7.069 -10.019 1.00 98.69 95 HIS A CA 1
ATOM 725 C C . HIS A 1 95 ? 2.892 -6.023 -10.306 1.00 98.69 95 HIS A C 1
ATOM 727 O O . HIS A 1 95 ? 4.054 -6.230 -9.958 1.00 98.69 95 HIS A O 1
ATOM 733 N N . ASN A 1 96 ? 2.525 -4.915 -10.951 1.00 98.69 96 ASN A N 1
ATOM 734 C CA . ASN A 1 96 ? 3.482 -3.865 -11.300 1.00 98.69 96 ASN A CA 1
ATOM 735 C C . ASN A 1 96 ? 3.765 -2.937 -10.112 1.00 98.69 96 ASN A C 1
ATOM 737 O O . ASN A 1 96 ? 4.861 -2.962 -9.552 1.00 98.69 96 ASN A O 1
ATOM 741 N N . ASP A 1 97 ? 2.755 -2.164 -9.715 1.00 98.50 97 ASP A N 1
ATOM 742 C CA . ASP A 1 97 ? 2.846 -1.112 -8.708 1.00 98.50 97 ASP A CA 1
ATOM 743 C C . ASP A 1 97 ? 2.309 -1.626 -7.366 1.00 98.50 97 ASP A C 1
ATOM 745 O O . ASP A 1 97 ? 1.105 -1.713 -7.152 1.00 98.50 97 ASP A O 1
ATOM 749 N N . VAL A 1 98 ? 3.204 -2.081 -6.483 1.00 98.75 98 VAL A N 1
ATOM 750 C CA . VAL A 1 98 ? 2.806 -2.862 -5.297 1.00 98.75 98 VAL A CA 1
ATOM 751 C C . VAL A 1 98 ? 2.285 -1.972 -4.162 1.00 98.75 98 VAL A C 1
ATOM 753 O O . VAL A 1 98 ? 1.107 -2.052 -3.831 1.00 98.75 98 VAL A O 1
ATOM 756 N N . LEU A 1 99 ? 3.139 -1.142 -3.561 1.00 98.88 99 LEU A N 1
ATOM 757 C CA . LEU A 1 99 ? 2.823 -0.294 -2.407 1.00 98.88 99 LEU A CA 1
ATOM 758 C C . LEU A 1 99 ? 3.235 1.160 -2.675 1.00 98.88 99 LEU A C 1
ATOM 760 O O . LEU A 1 99 ? 4.431 1.437 -2.828 1.00 98.88 99 LEU A O 1
ATOM 764 N N . LEU A 1 100 ? 2.284 2.095 -2.687 1.00 98.69 100 LEU A N 1
ATOM 765 C CA . LEU A 1 100 ? 2.563 3.528 -2.810 1.00 98.69 100 LEU A CA 1
ATOM 766 C C . LEU A 1 100 ? 2.201 4.273 -1.525 1.00 98.69 100 LEU A C 1
ATOM 768 O O . LEU A 1 100 ? 1.047 4.296 -1.109 1.00 98.69 100 LEU A O 1
ATOM 772 N N . PHE A 1 101 ? 3.183 4.949 -0.936 1.00 98.62 101 PHE A N 1
ATOM 773 C CA . PHE A 1 101 ? 2.995 5.797 0.236 1.00 98.62 101 PHE A CA 1
ATOM 774 C C . PHE A 1 101 ? 3.347 7.245 -0.120 1.00 98.62 101 PHE A C 1
ATOM 776 O O . PHE A 1 101 ? 4.514 7.573 -0.344 1.00 98.62 101 PHE A O 1
ATOM 783 N N . GLY A 1 102 ? 2.320 8.090 -0.224 1.00 97.75 102 GLY A N 1
ATOM 784 C CA . GLY A 1 102 ? 2.403 9.469 -0.706 1.00 97.75 102 GLY A CA 1
ATOM 785 C C . GLY A 1 102 ? 2.396 9.575 -2.238 1.00 97.75 102 GLY A C 1
ATOM 786 O O . GLY A 1 102 ? 3.338 9.168 -2.928 1.00 97.75 102 GLY A O 1
ATOM 787 N N . ALA A 1 103 ? 1.338 10.162 -2.808 1.00 96.19 103 ALA A N 1
ATOM 788 C CA . ALA A 1 103 ? 1.125 10.202 -4.262 1.00 96.19 103 ALA A CA 1
ATOM 789 C C . ALA A 1 103 ? 1.798 11.382 -4.979 1.00 96.19 103 ALA A C 1
ATOM 791 O O . ALA A 1 103 ? 2.156 11.238 -6.152 1.00 96.19 103 ALA A O 1
ATOM 792 N N . SER A 1 104 ? 2.041 12.505 -4.294 1.00 96.31 104 SER A N 1
ATOM 793 C CA . SER A 1 104 ? 2.527 13.743 -4.918 1.00 96.31 104 SER A CA 1
ATOM 794 C C . SER A 1 104 ? 3.773 14.314 -4.241 1.00 96.31 104 SER A C 1
ATOM 796 O O . SER A 1 104 ? 3.844 14.413 -3.018 1.00 96.31 104 SER A O 1
ATOM 798 N N . ASP A 1 105 ? 4.717 14.783 -5.060 1.00 95.50 105 ASP A N 1
ATOM 799 C CA . ASP A 1 105 ? 5.913 15.526 -4.635 1.00 95.50 105 ASP A CA 1
ATOM 800 C C . ASP A 1 105 ? 5.595 16.974 -4.200 1.00 95.50 105 ASP A C 1
ATOM 802 O O . ASP A 1 105 ? 6.495 17.725 -3.844 1.00 95.50 105 ASP A O 1
ATOM 806 N N . SER A 1 106 ? 4.321 17.384 -4.223 1.00 95.88 106 SER A N 1
ATOM 807 C CA . SER A 1 106 ? 3.844 18.688 -3.735 1.00 95.88 106 SER A CA 1
ATOM 808 C C . SER A 1 106 ? 2.923 18.601 -2.512 1.00 95.88 106 SER A C 1
ATOM 810 O O . SER A 1 106 ? 2.411 19.625 -2.064 1.00 95.88 106 SER A O 1
ATOM 812 N N . ASN A 1 107 ? 2.676 17.399 -1.973 1.00 94.88 107 ASN A N 1
ATOM 813 C CA . ASN A 1 107 ? 1.765 17.206 -0.841 1.00 94.88 107 ASN A CA 1
ATOM 814 C C . ASN A 1 107 ? 2.515 17.057 0.488 1.00 94.88 107 ASN A C 1
ATOM 816 O O . ASN A 1 107 ? 2.579 15.976 1.065 1.00 94.88 107 ASN A O 1
ATOM 820 N N . GLU A 1 108 ? 3.045 18.165 1.007 1.00 96.00 108 GLU A N 1
ATOM 821 C CA . GLU A 1 108 ? 3.804 18.204 2.271 1.00 96.00 108 GLU A CA 1
ATOM 822 C C . GLU A 1 108 ? 3.022 17.681 3.490 1.00 96.00 108 GLU A C 1
ATOM 824 O O . GLU A 1 108 ? 3.614 17.340 4.515 1.00 96.00 108 GLU A O 1
ATOM 829 N N . ARG A 1 109 ? 1.689 17.572 3.396 1.00 96.62 109 ARG A N 1
ATOM 830 C CA . ARG A 1 109 ? 0.849 16.983 4.450 1.00 96.62 109 ARG A CA 1
ATOM 831 C C . ARG A 1 109 ? 1.196 15.522 4.734 1.00 96.62 109 ARG A C 1
ATOM 833 O O . ARG A 1 109 ? 0.978 15.068 5.851 1.00 96.62 109 ARG A O 1
ATOM 840 N N . ASP A 1 110 ? 1.769 14.809 3.764 1.00 97.69 110 ASP A N 1
ATOM 841 C CA . ASP A 1 110 ? 2.218 13.425 3.934 1.00 97.69 110 ASP A CA 1
ATOM 842 C C . ASP A 1 110 ? 3.470 13.310 4.832 1.00 97.69 110 ASP A C 1
ATOM 844 O O . ASP A 1 110 ? 3.842 12.206 5.213 1.00 97.69 110 ASP A O 1
ATOM 848 N N . SER A 1 111 ? 4.092 14.418 5.259 1.00 97.56 111 SER A N 1
ATOM 849 C CA . SER A 1 111 ? 5.216 14.406 6.221 1.00 97.56 111 SER A CA 1
ATOM 850 C C . SER A 1 111 ? 4.868 13.785 7.578 1.00 97.56 111 SER A C 1
ATOM 852 O O . SER A 1 111 ? 5.753 13.305 8.285 1.00 97.56 111 SER A O 1
ATOM 854 N N . ILE A 1 112 ? 3.581 13.740 7.944 1.00 97.88 112 ILE A N 1
ATOM 855 C CA . ILE A 1 112 ? 3.127 13.062 9.167 1.00 97.88 112 ILE A CA 1
ATOM 856 C C . ILE A 1 112 ? 3.024 11.540 9.007 1.00 97.88 112 ILE A C 1
ATOM 858 O O . ILE A 1 112 ? 2.779 10.840 9.994 1.00 97.88 112 ILE A O 1
ATOM 862 N N . MET A 1 113 ? 3.123 11.028 7.777 1.00 98.56 113 MET A N 1
ATOM 863 C CA . MET A 1 113 ? 2.885 9.626 7.455 1.00 98.56 113 MET A CA 1
ATOM 864 C C . MET A 1 113 ? 3.929 8.745 8.129 1.00 98.56 113 MET A C 1
ATOM 866 O O . MET A 1 113 ? 5.132 8.960 8.006 1.00 98.56 113 MET A O 1
ATOM 870 N N . GLN A 1 114 ? 3.455 7.726 8.837 1.00 98.75 114 GLN A N 1
ATOM 871 C CA . GLN A 1 114 ? 4.290 6.695 9.435 1.00 98.75 114 GLN A CA 1
ATOM 872 C C . GLN A 1 114 ? 3.744 5.329 9.040 1.00 98.75 114 GLN A C 1
ATOM 874 O O . GLN A 1 114 ? 2.595 5.005 9.357 1.00 98.75 114 GLN A O 1
ATOM 879 N N . VAL A 1 115 ? 4.562 4.535 8.346 1.00 98.88 115 VAL A N 1
ATOM 880 C CA . VAL A 1 115 ? 4.179 3.187 7.901 1.00 98.88 115 VAL A CA 1
ATOM 881 C C . VAL A 1 115 ? 5.241 2.169 8.294 1.00 98.88 115 VAL A C 1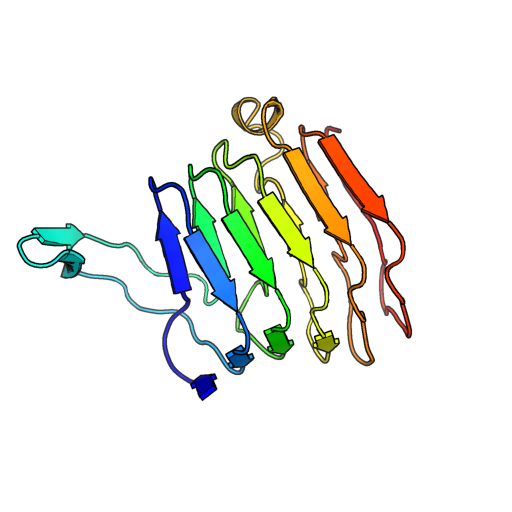
ATOM 883 O O . VAL A 1 115 ? 6.430 2.361 8.044 1.00 98.88 115 VAL A O 1
ATOM 886 N N . THR A 1 116 ? 4.803 1.052 8.869 1.00 98.94 116 THR A N 1
ATOM 887 C CA . THR A 1 116 ? 5.632 -0.138 9.084 1.00 98.94 116 THR A CA 1
ATOM 888 C C . THR A 1 116 ? 5.277 -1.204 8.054 1.00 98.94 116 THR A C 1
ATOM 890 O O . THR A 1 116 ? 4.126 -1.622 7.957 1.00 98.94 116 THR A O 1
ATOM 893 N N . VAL A 1 117 ? 6.270 -1.671 7.300 1.00 98.94 117 VAL A N 1
ATOM 894 C CA . VAL A 1 117 ? 6.161 -2.791 6.358 1.00 98.94 117 VAL A CA 1
ATOM 895 C C . VAL A 1 117 ? 7.022 -3.922 6.902 1.00 98.94 117 VAL A C 1
ATOM 897 O O . VAL A 1 117 ? 8.252 -3.832 6.855 1.00 98.94 117 VAL A O 1
ATOM 900 N N . ALA A 1 118 ? 6.397 -4.968 7.445 1.00 98.88 118 ALA A N 1
ATOM 901 C CA . ALA A 1 118 ? 7.120 -6.012 8.166 1.00 98.88 118 ALA A CA 1
ATOM 902 C C . ALA A 1 118 ? 6.669 -7.438 7.844 1.00 98.88 118 ALA A C 1
ATOM 904 O O . ALA A 1 118 ? 5.482 -7.705 7.731 1.00 98.88 118 ALA A O 1
ATOM 905 N N . PHE A 1 119 ? 7.600 -8.391 7.773 1.00 98.88 119 PHE A N 1
ATOM 906 C CA . PHE A 1 119 ? 7.280 -9.824 7.622 1.00 98.88 119 PHE A CA 1
ATOM 907 C C . PHE A 1 119 ? 6.492 -10.183 6.352 1.00 98.88 119 PHE A C 1
ATOM 909 O O . PHE A 1 119 ? 5.869 -11.240 6.281 1.00 98.88 119 PHE A O 1
ATOM 916 N N . ASN A 1 120 ? 6.485 -9.312 5.344 1.00 98.94 120 ASN A N 1
ATOM 917 C CA . ASN A 1 120 ? 5.788 -9.579 4.096 1.00 98.94 120 ASN A CA 1
ATOM 918 C C . ASN A 1 120 ? 6.641 -10.448 3.175 1.00 98.94 120 ASN A C 1
ATOM 920 O O . ASN A 1 120 ? 7.868 -10.337 3.144 1.00 98.94 120 ASN A O 1
ATOM 924 N N . HIS A 1 121 ? 5.970 -11.263 2.370 1.00 98.88 121 HIS A N 1
ATOM 925 C CA . HIS A 1 121 ? 6.573 -11.988 1.264 1.00 98.88 121 HIS A CA 1
ATOM 926 C C . HIS A 1 121 ? 6.282 -11.266 -0.055 1.00 98.88 121 HIS A C 1
ATOM 928 O O . HIS A 1 121 ? 5.170 -11.317 -0.588 1.00 98.88 121 HIS A O 1
ATOM 934 N N . PHE A 1 122 ? 7.294 -10.594 -0.596 1.00 98.88 122 PHE A N 1
ATOM 935 C CA . PHE A 1 122 ? 7.298 -10.029 -1.942 1.00 98.88 122 PHE A CA 1
ATOM 936 C C . PHE A 1 122 ? 7.747 -11.110 -2.931 1.00 98.88 122 PHE A C 1
ATOM 938 O O . PHE A 1 122 ? 8.935 -11.320 -3.193 1.00 98.88 122 PHE A O 1
ATOM 945 N N . GLY A 1 123 ? 6.761 -11.847 -3.436 1.00 98.25 123 GLY A N 1
ATOM 946 C CA . GLY A 1 123 ? 6.930 -13.022 -4.276 1.00 98.25 123 GLY A CA 1
ATOM 947 C C . GLY A 1 123 ? 7.272 -12.714 -5.737 1.00 98.25 123 GLY A C 1
ATOM 948 O O . GLY A 1 123 ? 7.726 -11.639 -6.118 1.00 98.25 123 GLY A O 1
ATOM 949 N N . LYS A 1 124 ? 7.066 -13.710 -6.603 1.00 97.88 124 LYS A N 1
ATOM 950 C CA . LYS A 1 124 ? 7.472 -13.639 -8.017 1.00 97.88 124 LYS A CA 1
ATOM 951 C C . LYS A 1 124 ? 6.541 -12.767 -8.861 1.00 97.88 124 LYS A C 1
ATOM 953 O O . LYS A 1 124 ? 5.326 -12.723 -8.651 1.00 97.88 124 LYS A O 1
ATOM 958 N N . GLY A 1 125 ? 7.113 -12.174 -9.908 1.00 97.75 125 GLY A N 1
ATOM 959 C CA . GLY A 1 125 ? 6.380 -11.373 -10.890 1.00 97.75 125 GLY A CA 1
ATOM 960 C C . GLY A 1 125 ? 6.032 -9.967 -10.404 1.00 97.75 125 GLY A C 1
ATOM 961 O O . GLY A 1 125 ? 5.085 -9.384 -10.920 1.00 97.75 125 GLY A O 1
ATOM 962 N N . LEU A 1 126 ? 6.749 -9.452 -9.403 1.00 98.62 126 LEU A N 1
ATOM 963 C CA . LEU A 1 126 ? 6.652 -8.056 -8.990 1.00 98.62 126 LEU A CA 1
ATOM 964 C C . LEU A 1 126 ? 7.598 -7.185 -9.821 1.00 98.62 126 LEU A C 1
ATOM 966 O O . LEU A 1 126 ? 8.707 -7.613 -10.155 1.00 98.62 126 LEU A O 1
ATOM 970 N N . VAL A 1 127 ? 7.165 -5.972 -10.170 1.00 98.75 127 VAL A N 1
ATOM 971 C CA . VAL A 1 127 ? 8.000 -5.022 -10.922 1.00 98.75 127 VAL A CA 1
ATOM 972 C C . VAL A 1 127 ? 8.668 -4.022 -9.984 1.00 98.75 127 VAL A C 1
ATOM 974 O O . VAL A 1 127 ? 9.898 -3.932 -9.993 1.00 98.75 127 VAL A O 1
ATOM 977 N N . GLN A 1 128 ? 7.877 -3.277 -9.200 1.00 98.69 128 GLN A N 1
ATOM 978 C CA . GLN A 1 128 ? 8.355 -2.124 -8.434 1.00 98.69 128 GLN A CA 1
ATOM 979 C C . GLN A 1 128 ? 7.512 -1.774 -7.193 1.00 98.69 128 GLN A C 1
ATOM 981 O O . GLN A 1 128 ? 6.474 -2.375 -6.938 1.00 98.69 128 GLN A O 1
ATOM 986 N N . ARG A 1 129 ? 7.951 -0.753 -6.439 1.00 98.69 129 ARG A N 1
ATOM 987 C CA . ARG A 1 129 ? 7.235 -0.133 -5.305 1.00 98.69 129 ARG A CA 1
ATOM 988 C C . ARG A 1 129 ? 7.001 -1.062 -4.110 1.00 98.69 129 ARG A C 1
ATOM 990 O O . ARG A 1 129 ? 5.876 -1.249 -3.678 1.00 98.69 129 ARG A O 1
ATOM 997 N N . MET A 1 130 ? 8.050 -1.620 -3.521 1.00 98.62 130 MET A N 1
ATOM 998 C CA . MET A 1 130 ? 7.961 -2.513 -2.357 1.00 98.62 130 MET A CA 1
ATOM 999 C C . MET A 1 130 ? 8.717 -1.991 -1.111 1.00 98.62 130 MET A C 1
ATOM 1001 O O . MET A 1 130 ? 9.537 -2.728 -0.557 1.00 98.62 130 MET A O 1
ATOM 1005 N N . PRO A 1 131 ? 8.451 -0.773 -0.594 1.00 98.50 131 PRO A N 1
ATOM 1006 C CA . PRO A 1 131 ? 7.480 0.229 -1.054 1.00 98.50 131 PRO A CA 1
ATOM 1007 C C . PRO A 1 131 ? 8.086 1.331 -1.945 1.00 98.50 131 PRO A C 1
ATOM 1009 O O . PRO A 1 131 ? 9.306 1.417 -2.115 1.00 98.50 131 PRO A O 1
ATOM 1012 N N . ARG A 1 132 ? 7.225 2.196 -2.505 1.00 98.62 132 ARG A N 1
ATOM 1013 C CA . ARG A 1 132 ? 7.616 3.527 -2.994 1.00 98.62 132 ARG A CA 1
ATOM 1014 C C . ARG A 1 132 ? 7.070 4.618 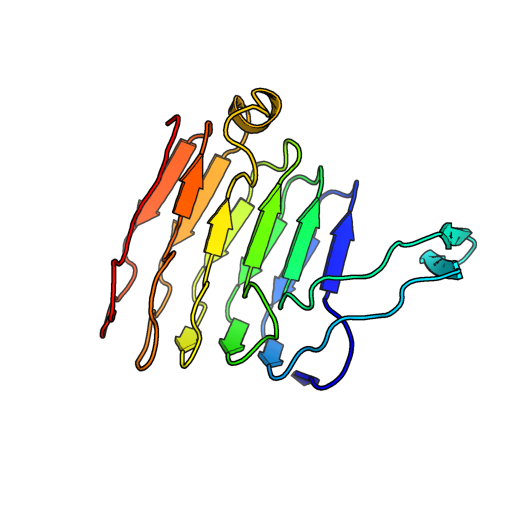-2.082 1.00 98.62 132 ARG A C 1
ATOM 1016 O O . ARG A 1 132 ? 5.859 4.709 -1.912 1.00 98.62 132 ARG A O 1
ATOM 1023 N N . CYS A 1 133 ? 7.960 5.458 -1.567 1.00 98.06 133 CYS A N 1
ATOM 1024 C CA . CYS A 1 133 ? 7.662 6.370 -0.467 1.00 98.06 133 CYS A CA 1
ATOM 1025 C C . CYS A 1 133 ? 7.900 7.848 -0.795 1.00 98.06 133 CYS A C 1
ATOM 1027 O O . CYS A 1 133 ? 8.780 8.173 -1.595 1.00 98.06 133 CYS A O 1
ATOM 1029 N N . ARG A 1 134 ? 7.161 8.731 -0.115 1.00 98.19 134 ARG A N 1
ATOM 1030 C CA . ARG A 1 134 ? 7.386 10.182 -0.077 1.00 98.19 134 ARG A CA 1
ATOM 1031 C C . ARG A 1 134 ? 7.091 10.762 1.305 1.00 98.19 134 ARG A C 1
ATOM 1033 O O . ARG A 1 134 ? 6.162 10.297 1.960 1.00 98.19 134 ARG A O 1
ATOM 1040 N N . TRP A 1 135 ? 7.825 11.807 1.684 1.00 97.44 135 TRP A N 1
ATOM 1041 C CA . TRP A 1 135 ? 7.658 12.693 2.850 1.00 97.44 135 TRP A CA 1
ATOM 1042 C C . TRP A 1 135 ? 7.770 12.080 4.250 1.00 97.44 135 TRP A C 1
ATOM 1044 O O . TRP A 1 135 ? 8.411 12.661 5.119 1.00 97.44 135 TRP A O 1
ATOM 1054 N N . GLY A 1 136 ? 7.079 10.975 4.504 1.00 96.94 136 GLY A N 1
ATOM 1055 C CA . GLY A 1 136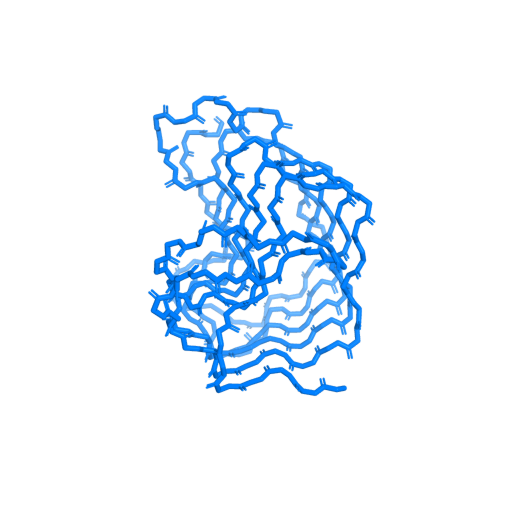 ? 6.930 10.398 5.833 1.00 96.94 136 GLY A CA 1
ATOM 1056 C C . GLY A 1 136 ? 8.117 9.559 6.308 1.00 96.94 136 GLY A C 1
ATOM 1057 O O . GLY A 1 136 ? 9.189 9.508 5.705 1.00 96.94 136 GLY A O 1
ATOM 1058 N N . PHE A 1 137 ? 7.887 8.826 7.394 1.00 98.19 137 PHE A N 1
ATOM 1059 C CA . PHE A 1 137 ? 8.823 7.857 7.948 1.00 98.19 137 PHE A CA 1
ATOM 1060 C C . PHE A 1 137 ? 8.353 6.422 7.685 1.00 98.19 137 PHE A C 1
ATOM 1062 O O . PHE A 1 137 ? 7.213 6.051 7.972 1.00 98.19 137 PHE A O 1
ATOM 1069 N N . PHE A 1 138 ? 9.254 5.586 7.170 1.00 98.44 138 PHE A N 1
ATOM 1070 C CA . PHE A 1 138 ? 8.916 4.243 6.701 1.00 98.44 138 PHE A CA 1
ATOM 1071 C C . PHE A 1 138 ? 9.855 3.206 7.308 1.00 98.44 138 PHE A C 1
ATOM 1073 O O . PHE A 1 138 ? 11.042 3.164 6.989 1.00 98.44 138 PHE A O 1
ATOM 1080 N N . HIS A 1 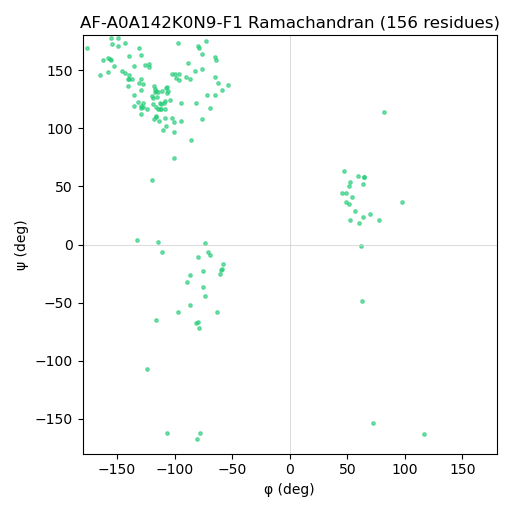139 ? 9.320 2.341 8.168 1.00 98.75 139 HIS A N 1
ATOM 1081 C CA . HIS A 1 139 ? 10.076 1.243 8.757 1.00 98.75 139 HIS A CA 1
ATOM 1082 C C . HIS A 1 139 ? 9.863 -0.030 7.937 1.00 98.75 139 HIS A C 1
ATOM 1084 O O . HIS A 1 139 ? 8.800 -0.644 7.989 1.00 98.75 139 HIS A O 1
ATOM 1090 N N . VAL A 1 140 ? 10.878 -0.429 7.169 1.00 98.75 140 VAL A N 1
ATOM 1091 C CA . VAL A 1 140 ? 10.842 -1.634 6.330 1.00 98.75 140 VAL A CA 1
ATOM 1092 C C . VAL A 1 140 ? 11.752 -2.687 6.950 1.00 98.75 140 VAL A C 1
ATOM 1094 O O . VAL A 1 140 ? 12.971 -2.534 6.939 1.00 98.75 140 VAL A O 1
ATOM 1097 N N . VAL A 1 141 ? 11.174 -3.747 7.518 1.00 98.75 141 VAL A N 1
ATOM 1098 C CA . VAL A 1 141 ? 11.920 -4.700 8.356 1.00 98.75 141 VAL A CA 1
ATOM 1099 C C . VAL A 1 141 ? 11.492 -6.147 8.126 1.00 98.75 141 VAL A C 1
ATOM 1101 O O . VAL A 1 141 ? 10.310 -6.453 8.056 1.00 98.75 141 VAL A O 1
ATOM 1104 N N . ASN A 1 142 ? 12.457 -7.066 8.036 1.00 98.75 142 ASN A N 1
ATOM 1105 C CA . ASN A 1 142 ? 12.215 -8.514 7.947 1.00 98.75 142 ASN A CA 1
ATOM 1106 C C . ASN A 1 142 ? 11.220 -8.947 6.852 1.00 98.75 142 ASN A C 1
ATOM 1108 O O . ASN A 1 142 ? 10.469 -9.898 7.045 1.00 98.75 142 ASN A O 1
ATOM 1112 N N . ASN A 1 143 ? 11.199 -8.260 5.709 1.00 98.81 143 ASN A N 1
ATOM 1113 C CA . ASN A 1 143 ? 10.443 -8.710 4.540 1.00 98.81 143 ASN A CA 1
ATOM 1114 C C . ASN A 1 143 ? 11.324 -9.610 3.663 1.00 98.81 143 ASN A C 1
ATOM 1116 O O . ASN A 1 143 ? 12.521 -9.356 3.519 1.00 98.81 143 ASN A O 1
ATOM 1120 N N . ASP A 1 144 ? 10.725 -10.630 3.055 1.00 98.62 144 ASP A N 1
ATOM 1121 C CA . ASP A 1 144 ? 11.379 -11.490 2.068 1.00 98.62 144 ASP A CA 1
ATOM 1122 C C . ASP A 1 144 ? 11.087 -10.975 0.655 1.00 98.62 144 ASP A C 1
ATOM 1124 O O . ASP A 1 144 ? 9.928 -10.876 0.249 1.00 98.62 144 ASP A O 1
ATOM 1128 N N . TYR A 1 145 ? 12.142 -10.663 -0.098 1.00 98.56 145 TYR A N 1
ATOM 1129 C CA . TYR A 1 145 ? 12.070 -10.200 -1.480 1.00 98.56 145 TYR A CA 1
ATOM 1130 C C . TYR A 1 145 ? 12.611 -11.273 -2.417 1.00 98.56 145 TYR A C 1
ATOM 1132 O O . TYR A 1 145 ? 13.816 -11.380 -2.642 1.00 98.56 145 TYR A O 1
ATOM 1140 N N . THR A 1 146 ? 11.710 -12.050 -3.015 1.00 97.06 146 THR A N 1
ATOM 1141 C CA . THR A 1 146 ? 12.101 -13.148 -3.904 1.00 97.06 146 THR A CA 1
ATOM 1142 C C . THR A 1 146 ? 12.620 -12.645 -5.254 1.00 97.06 146 THR A C 1
ATOM 1144 O O . THR A 1 146 ? 13.593 -13.188 -5.774 1.00 97.06 146 THR A O 1
ATOM 1147 N N . HIS A 1 147 ? 11.956 -11.662 -5.872 1.00 93.94 147 HIS A N 1
ATOM 1148 C CA . HIS A 1 147 ? 12.371 -11.099 -7.162 1.00 93.94 147 HIS A CA 1
ATOM 1149 C C . HIS A 1 147 ? 11.667 -9.768 -7.460 1.00 93.94 147 HIS A C 1
ATOM 1151 O O . HIS A 1 147 ? 10.481 -9.624 -7.169 1.00 93.94 147 HIS A O 1
ATOM 1157 N N . TRP A 1 148 ? 12.363 -8.845 -8.127 1.00 97.38 148 TRP A N 1
ATOM 1158 C CA . TRP A 1 148 ? 11.803 -7.608 -8.678 1.00 97.38 148 TRP A CA 1
ATOM 1159 C C . TRP A 1 148 ? 12.394 -7.315 -10.060 1.00 97.38 148 TRP A C 1
ATOM 1161 O O . TRP A 1 148 ? 13.563 -7.611 -10.308 1.00 97.38 148 TRP A O 1
ATOM 1171 N N . MET A 1 149 ? 11.594 -6.728 -10.957 1.00 97.06 149 MET A N 1
ATOM 1172 C CA . MET A 1 149 ? 12.040 -6.416 -12.325 1.00 97.06 149 MET A CA 1
ATOM 1173 C C . MET A 1 149 ? 12.683 -5.031 -12.465 1.00 97.06 149 MET A C 1
ATOM 1175 O O . MET A 1 149 ? 13.567 -4.871 -13.301 1.00 97.06 149 MET A O 1
ATOM 1179 N N . MET A 1 150 ? 12.256 -4.035 -11.679 1.00 98.25 150 MET A N 1
ATOM 1180 C CA . MET A 1 150 ? 12.751 -2.655 -11.789 1.00 98.25 150 MET A CA 1
ATOM 1181 C C . MET A 1 150 ? 13.484 -2.204 -10.519 1.00 98.25 150 MET A C 1
ATOM 1183 O O . MET A 1 150 ? 14.691 -1.992 -10.557 1.00 98.25 150 MET A O 1
ATOM 1187 N N . TYR A 1 151 ? 12.795 -2.102 -9.380 1.00 98.50 151 TYR A N 1
ATOM 1188 C CA . TYR A 1 151 ? 13.418 -1.856 -8.071 1.00 98.50 151 TYR A CA 1
ATOM 1189 C C . TYR A 1 151 ? 12.563 -2.442 -6.949 1.00 98.50 151 TYR A C 1
ATOM 1191 O O . TYR A 1 151 ? 11.349 -2.546 -7.084 1.00 98.50 151 TYR A O 1
ATOM 1199 N N . ALA A 1 152 ? 13.183 -2.796 -5.824 1.00 98.19 152 ALA A N 1
ATOM 1200 C CA . ALA A 1 152 ? 12.449 -3.190 -4.625 1.00 98.19 152 ALA A CA 1
ATOM 1201 C C . ALA A 1 152 ? 11.920 -1.951 -3.889 1.00 98.19 152 ALA A C 1
ATOM 1203 O O . ALA A 1 152 ? 10.735 -1.655 -3.954 1.00 98.19 152 ALA A O 1
ATOM 1204 N N . ILE A 1 153 ? 12.805 -1.185 -3.251 1.00 98.50 153 ILE A N 1
ATOM 1205 C CA . ILE A 1 153 ? 12.455 -0.014 -2.435 1.00 98.50 153 ILE A CA 1
ATOM 1206 C C . ILE A 1 153 ? 12.849 1.259 -3.185 1.00 98.50 153 ILE A C 1
ATOM 1208 O O . ILE A 1 153 ? 13.942 1.330 -3.745 1.00 98.50 153 ILE A O 1
ATOM 1212 N N . GLY A 1 154 ? 11.970 2.258 -3.202 1.00 97.94 154 GLY A N 1
ATOM 1213 C CA . GLY A 1 154 ? 12.239 3.547 -3.836 1.00 97.94 154 GLY A CA 1
ATOM 1214 C C . GLY A 1 154 ? 11.521 4.699 -3.146 1.00 97.94 154 GLY A C 1
ATOM 1215 O O . GLY A 1 154 ? 10.658 4.499 -2.295 1.00 97.94 154 GLY A O 1
ATOM 1216 N N . GLY A 1 155 ? 11.851 5.923 -3.530 1.00 96.44 155 GLY A N 1
ATOM 1217 C CA . GLY A 1 155 ? 11.167 7.099 -3.014 1.00 96.44 155 GLY A CA 1
ATOM 1218 C C . GLY A 1 155 ? 11.636 8.390 -3.662 1.00 96.44 155 GLY A C 1
ATOM 1219 O O . GLY A 1 155 ? 12.613 8.403 -4.412 1.00 96.44 155 GLY A O 1
ATOM 1220 N N . SER A 1 156 ? 10.901 9.459 -3.393 1.00 95.56 156 SER A N 1
ATOM 1221 C CA . SER A 1 156 ? 11.233 10.833 -3.768 1.00 95.56 156 SER A CA 1
ATOM 1222 C C . SER A 1 156 ? 10.736 11.775 -2.675 1.00 95.56 156 SER A C 1
ATOM 1224 O O . SER A 1 156 ? 9.745 11.466 -2.023 1.00 95.56 156 SER A O 1
ATOM 1226 N N . HIS A 1 157 ? 11.412 12.911 -2.468 1.00 86.75 157 HIS A N 1
ATOM 1227 C CA . HIS A 1 157 ? 11.038 13.883 -1.427 1.00 86.75 157 HIS A CA 1
ATOM 1228 C C . HIS A 1 157 ? 10.874 13.237 -0.040 1.00 86.75 157 HIS A C 1
ATOM 1230 O O . HIS A 1 157 ? 9.838 13.388 0.599 1.00 86.75 157 HIS A O 1
ATOM 1236 N N . CYS A 1 158 ? 11.879 12.459 0.370 1.00 62.16 158 CYS A N 1
ATOM 1237 C CA . CYS A 1 158 ? 11.949 11.811 1.681 1.00 62.16 158 CYS A CA 1
ATOM 1238 C C . CYS A 1 158 ? 12.621 12.711 2.721 1.00 62.16 158 CYS A C 1
ATOM 1240 O O . CYS A 1 158 ? 13.518 13.491 2.321 1.00 62.16 158 CYS A O 1
#

Foldseek 3Di:
DEDEPEAAAEAEQEEAEEAADYEFAHFDWDQWAFDDPDPPGTDGDHIGQFENYEAENYEHYEYEHYEYEHTNAEPYEHEHLYAHYEYEHYEYEQHEQYYYQYDDPPRLSSLNHEYEYEHYEQDYNYADPLPEYANYHYHYYHYHHPDYNHDNYYYDHD

pLDDT: mean 97.23, std 3.5, range [62.16, 98.94]

Radius of gyration: 14.74 Å; Cα contacts (8 Å, |Δi|>4): 483; chains: 1; bounding box: 41×34×26 Å

Nearest PDB structures (foldseek):
  1pxz-assembly2_B  TM=9.861E-01  e=2.621E-11  Juniperus ashei
  3zsc-assembly1_A  TM=8.552E-01  e=9.369E-07  Thermotoga maritima
  7w1d-assembly1_C  TM=4.433E-01  e=9.756E-01  Klebsiella phage NTUH-K2044-K1-1
  7eea-assembly1_A  TM=3.890E-01  e=8.330E-01  unidentified
  4c2l-assembly1_A  TM=3.448E-01  e=1.028E+00  Aspergillus tubingensis

Sequence (158 aa):
VHIAFGCQISIQFVQNVIIHGLHIHDIKPGNGGMIRDSLRHYGFRTKSDGDGISIYGSSDIWIDHCSMRNCADGLIDAIEASTAITISNCHFARHNDVLLFGASDSNERDSIMQVTVAFNHFGKGLVQRMPRCRWGFFHVVNNDYTHWMMYAIGGSHC

Mean predicted aligned error: 2.61 Å

Organism: Phoenix dactylifera (NCBI:txid42345)

Secondary structure (DSSP, 8-state):
-EEESSPPEEEES-EEEEEES-EEES------EEEE-SSS-EEEE------SEEEES-EEEEEES-EEE--SSEEEEEESS-EEEEEES-EE-SEEEEEEE---TT-GGGGG-EEEEES-EE-TTEEE-TTEE-SSEEEEES-EE--BSS-SSEES--